Protein AF-A0A4Q2VST8-F1 (afdb_monomer)

pLDDT: mean 74.64, std 15.21, range [38.66, 92.06]

Sequence (146 aa):
MSPLSSTFCYSAFFILFLFVHFTETANLDTKHPAKGLLKVRLDYGLATQPVHGEDEGEGSHRWVFSSYLEFKDPVSSITDSQLLMMAQNAHKEMEIDMMQYDPEDKDGQFAILPTVMTILAFDKKLSWHLLREEDRDSLTSGPKAQ

Organism: NCBI:txid451672

Mean predicted aligned error: 12.93 Å

Radius of gyration: 21.91 Å; Cα contacts (8 Å, |Δi|>4): 177; chains: 1; bounding box: 53×42×71 Å

Foldseek 3Di:
DDPVVVVVVVVVVVVVVVVVVLQDAFALVDADFQDDDQRKAFPSVQQPDPDDDPPDDDRDGFGKIKGKDFAPAWPVPQDPVNVVVVVVVNQVSSVVNSVVRVQQHSVRDHDDFFPDWDWDGDTRMIMIMGGHPVCVVVVVPDDDDD

Solvent-accessible surface area (backbone atoms only — not comparable to full-atom values): 8729 Å² total; per-residue (Å²): 136,68,73,67,62,54,56,55,49,53,51,52,50,51,55,51,56,63,58,64,71,69,76,56,58,52,50,72,92,60,89,75,79,54,43,75,91,64,38,20,26,72,37,59,81,54,33,72,39,84,66,87,62,98,86,58,62,97,83,52,58,46,68,36,33,36,25,73,47,78,50,96,56,49,53,86,75,59,47,72,70,55,50,52,52,49,52,56,49,42,54,52,25,39,54,61,44,48,62,73,27,51,43,35,41,87,85,70,46,69,62,81,74,50,79,38,77,48,78,48,78,54,66,37,34,41,33,42,39,31,30,36,72,80,56,54,62,61,74,70,60,62,83,77,83,125

Secondary structure (DSSP, 8-state):
--HHHHHHHHHHHHHHHHHHTT------SSPPPPPSSS--EE-HHHHTSPP--TTS-TT-----EEEEEE-SS-GGGS-HHHHHHHHHHHHHHHHHHHGGG--B-TTSPBPPPP-EEEEEEETTEEEEEEE-TTHHHHHH------

Structure (mmCIF, N/CA/C/O backbone):
data_AF-A0A4Q2VST8-F1
#
_entry.id   AF-A0A4Q2VST8-F1
#
loop_
_atom_site.group_PDB
_atom_site.id
_atom_site.type_symbol
_atom_site.label_atom_id
_atom_site.label_alt_id
_atom_site.label_comp_id
_atom_site.label_asym_id
_atom_site.label_entity_id
_atom_site.label_seq_id
_atom_site.pdbx_PDB_ins_code
_atom_site.Cartn_x
_atom_site.Cartn_y
_atom_site.Cartn_z
_atom_site.occupancy
_atom_site.B_iso_or_equiv
_atom_site.auth_seq_id
_atom_site.auth_comp_id
_atom_site.auth_asym_id
_atom_site.auth_atom_id
_atom_site.pdbx_PDB_model_num
ATOM 1 N N . MET A 1 1 ? 37.301 4.271 -51.260 1.00 49.16 1 MET A N 1
ATOM 2 C CA . MET A 1 1 ? 36.346 3.947 -50.178 1.00 49.16 1 MET A CA 1
ATOM 3 C C . MET A 1 1 ? 36.360 5.120 -49.215 1.00 49.16 1 MET A C 1
ATOM 5 O O . MET A 1 1 ? 37.394 5.400 -48.627 1.00 49.16 1 MET A O 1
ATOM 9 N N . SER A 1 2 ? 35.295 5.917 -49.221 1.00 50.91 2 SER A N 1
ATOM 10 C CA . SER A 1 2 ? 35.255 7.263 -48.641 1.00 50.91 2 SER A CA 1
ATOM 11 C C . SER A 1 2 ? 35.068 7.211 -47.114 1.00 50.91 2 SER A C 1
ATOM 13 O O . SER A 1 2 ? 34.103 6.601 -46.653 1.00 50.91 2 SER A O 1
ATOM 15 N N . PRO A 1 3 ? 35.927 7.882 -46.321 1.00 57.00 3 PRO A N 1
ATOM 16 C CA . PRO A 1 3 ? 35.876 7.866 -44.850 1.00 57.00 3 PRO A CA 1
ATOM 17 C C . PRO A 1 3 ? 34.574 8.448 -44.271 1.00 57.00 3 PRO A C 1
ATOM 19 O O . PRO A 1 3 ? 34.208 8.134 -43.143 1.00 57.00 3 PRO A O 1
ATOM 22 N N . LEU A 1 4 ? 33.836 9.221 -45.075 1.00 54.38 4 LEU A N 1
ATOM 23 C CA . LEU A 1 4 ? 32.521 9.781 -44.750 1.00 54.38 4 LEU A CA 1
ATOM 24 C C . LEU A 1 4 ? 31.449 8.709 -44.486 1.00 54.38 4 LEU A C 1
ATOM 26 O O . LEU A 1 4 ? 30.606 8.903 -43.622 1.00 54.38 4 LEU A O 1
ATOM 30 N N . SER A 1 5 ? 31.479 7.557 -45.168 1.00 55.44 5 SER A N 1
ATOM 31 C CA . SER A 1 5 ? 30.464 6.509 -44.951 1.00 55.44 5 SER A CA 1
ATOM 32 C C . SER A 1 5 ? 30.600 5.844 -43.580 1.00 55.44 5 SER A C 1
ATOM 34 O O . SER A 1 5 ? 29.607 5.421 -42.999 1.00 55.44 5 SER A O 1
ATOM 36 N N . SER A 1 6 ? 31.826 5.765 -43.059 1.00 59.78 6 SER A N 1
ATOM 37 C CA . SER A 1 6 ? 32.130 5.105 -41.788 1.00 59.78 6 SER A CA 1
ATOM 38 C C . SER A 1 6 ? 31.618 5.927 -40.603 1.00 59.78 6 SER A C 1
ATOM 40 O O . SER A 1 6 ? 30.944 5.402 -39.721 1.00 59.78 6 SER A O 1
ATOM 42 N N . THR A 1 7 ? 31.837 7.246 -40.624 1.00 65.62 7 THR A N 1
ATOM 43 C CA . THR A 1 7 ? 31.388 8.156 -39.558 1.00 65.62 7 THR A CA 1
ATOM 44 C C . THR A 1 7 ? 29.865 8.242 -39.454 1.00 65.62 7 THR A C 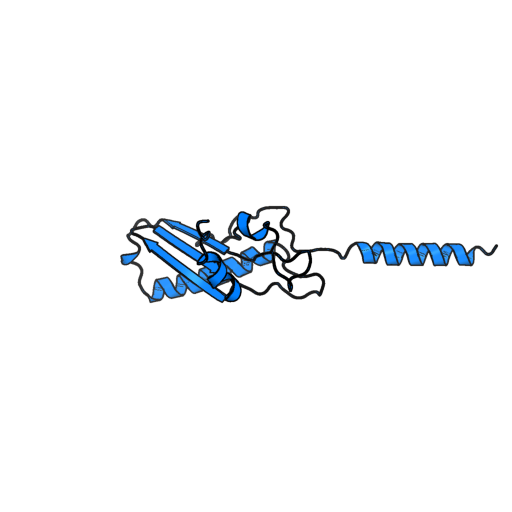1
ATOM 46 O O . THR A 1 7 ? 29.345 8.324 -38.346 1.00 65.62 7 THR A O 1
ATOM 49 N N . PHE A 1 8 ? 29.151 8.170 -40.585 1.00 65.94 8 PHE A N 1
ATOM 50 C CA . PHE A 1 8 ? 27.683 8.110 -40.611 1.00 65.94 8 PHE A CA 1
ATOM 51 C C . PHE A 1 8 ? 27.138 6.789 -40.052 1.00 65.94 8 PHE A C 1
ATOM 53 O O . PHE A 1 8 ? 26.125 6.788 -39.358 1.00 65.94 8 PHE A O 1
ATOM 60 N N . CYS A 1 9 ? 27.813 5.665 -40.307 1.00 70.88 9 CYS A N 1
ATOM 61 C CA . CYS A 1 9 ? 27.440 4.392 -39.695 1.00 70.88 9 CYS A CA 1
ATOM 62 C C . CYS A 1 9 ? 27.672 4.417 -38.181 1.00 70.88 9 CYS A C 1
ATOM 64 O O . CYS A 1 9 ? 26.784 4.024 -37.431 1.00 70.88 9 CYS A O 1
ATOM 66 N N . TYR A 1 10 ? 28.817 4.926 -37.715 1.00 74.31 10 TYR A N 1
ATOM 67 C CA . TYR A 1 10 ? 29.099 5.023 -36.280 1.00 74.31 10 TYR A CA 1
ATOM 68 C C . TYR A 1 10 ? 28.124 5.943 -35.543 1.00 74.31 10 TYR A C 1
ATOM 70 O O . TYR A 1 10 ? 27.685 5.584 -34.455 1.00 74.31 10 TYR A O 1
ATOM 78 N N . SER A 1 11 ? 27.738 7.085 -36.124 1.00 74.62 11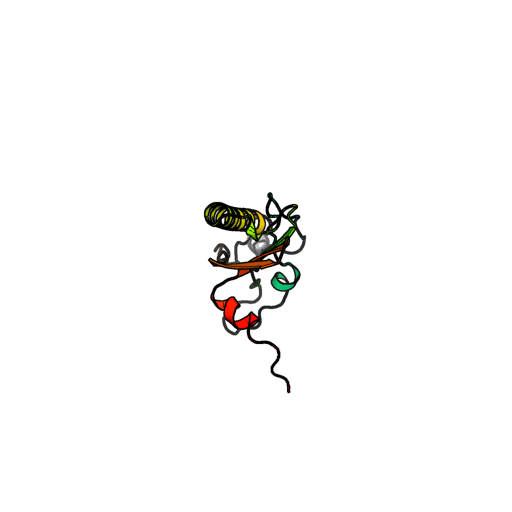 SER A N 1
ATOM 79 C CA . SER A 1 11 ? 26.736 7.960 -35.504 1.00 74.62 11 SER A CA 1
ATOM 80 C C . SER A 1 11 ? 25.353 7.310 -35.461 1.00 74.62 11 SER A C 1
ATOM 82 O O . SER A 1 11 ? 24.684 7.392 -34.435 1.00 74.62 11 SER A O 1
ATOM 84 N N . ALA A 1 12 ? 24.946 6.608 -36.523 1.00 75.69 12 ALA A N 1
ATOM 85 C CA . ALA A 1 12 ? 23.690 5.865 -36.547 1.00 75.69 12 ALA A CA 1
ATOM 86 C C . ALA A 1 12 ? 23.671 4.743 -35.497 1.00 75.69 12 ALA A C 1
ATOM 88 O O . ALA A 1 12 ? 22.693 4.619 -34.768 1.00 75.69 12 ALA A O 1
ATOM 89 N N . PHE A 1 13 ? 24.764 3.984 -35.353 1.00 75.12 13 PHE A N 1
ATOM 90 C CA . PHE A 1 13 ? 24.898 2.986 -34.289 1.00 75.12 13 PHE A CA 1
ATOM 91 C C . PHE A 1 13 ? 24.868 3.619 -32.899 1.00 75.12 13 PHE A C 1
ATOM 93 O O . PHE A 1 13 ? 24.246 3.053 -32.014 1.00 75.12 13 PHE A O 1
ATOM 100 N N . PHE A 1 14 ? 25.478 4.791 -32.704 1.00 72.50 14 PHE A N 1
ATOM 101 C CA . PHE A 1 14 ? 25.465 5.488 -31.416 1.00 72.50 14 PHE A CA 1
ATOM 102 C C . PHE A 1 14 ? 24.059 5.976 -31.036 1.00 72.50 14 PHE A C 1
ATOM 104 O O . PHE A 1 14 ? 23.645 5.831 -29.892 1.00 72.50 14 PHE A O 1
ATOM 111 N N . ILE A 1 15 ? 23.295 6.494 -32.003 1.00 71.75 15 ILE A N 1
ATOM 112 C CA . ILE A 1 15 ? 21.892 6.895 -31.805 1.00 71.75 15 ILE A CA 1
ATOM 113 C C . ILE A 1 15 ? 21.019 5.669 -31.512 1.00 71.75 15 ILE A C 1
ATOM 115 O O . ILE A 1 15 ? 20.182 5.712 -30.617 1.00 71.75 15 ILE A O 1
ATOM 119 N N . LEU A 1 16 ? 21.242 4.559 -32.218 1.00 68.56 16 LEU A N 1
ATOM 120 C CA . LEU A 1 16 ? 20.510 3.312 -31.996 1.00 68.56 16 LEU A CA 1
ATOM 121 C C . LEU A 1 16 ? 20.858 2.699 -30.629 1.00 68.56 16 LEU A C 1
ATOM 123 O O . LEU A 1 16 ? 19.968 2.234 -29.932 1.00 68.56 16 LEU A O 1
ATOM 127 N N . PHE A 1 17 ? 22.119 2.791 -30.192 1.00 66.75 17 PHE A N 1
ATOM 128 C CA . PHE A 1 17 ? 22.5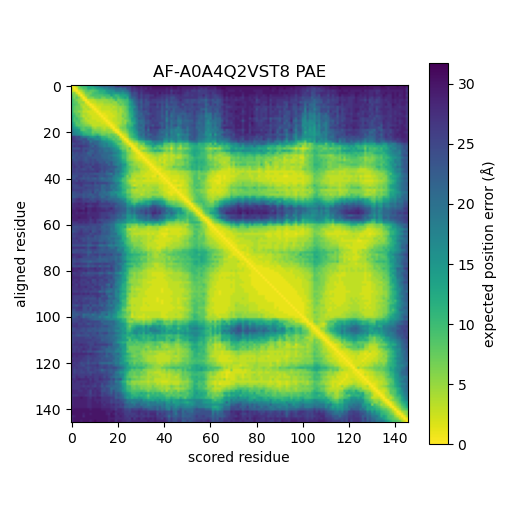59 2.367 -28.859 1.00 66.75 17 PHE A CA 1
ATOM 129 C C . PHE A 1 17 ? 21.934 3.219 -27.744 1.00 66.75 17 PHE A C 1
ATOM 131 O O . PHE A 1 17 ? 21.542 2.679 -26.716 1.00 66.75 17 PHE A O 1
ATOM 138 N N . LEU A 1 18 ? 21.776 4.531 -27.959 1.00 61.38 18 LEU A N 1
ATOM 139 C CA . LEU A 1 18 ? 21.050 5.410 -27.033 1.00 61.38 18 LEU A CA 1
ATOM 140 C C . LEU A 1 18 ? 19.553 5.068 -26.960 1.00 61.38 18 LEU A C 1
ATOM 142 O O . LEU A 1 18 ? 18.969 5.155 -25.886 1.00 61.38 18 LEU A O 1
ATOM 146 N N . PHE A 1 19 ? 18.943 4.639 -28.068 1.00 57.53 19 PHE A N 1
ATOM 147 C CA . PHE A 1 19 ? 17.539 4.211 -28.098 1.00 57.53 19 PHE A CA 1
ATOM 148 C C . PHE A 1 19 ? 17.298 2.839 -27.449 1.00 57.53 19 PHE A C 1
ATOM 150 O O . PHE A 1 19 ? 16.217 2.604 -26.920 1.00 57.53 19 PHE A O 1
ATOM 157 N N . VAL A 1 20 ? 18.287 1.938 -27.445 1.00 57.09 20 VAL A N 1
ATOM 158 C CA . VAL A 1 20 ? 18.153 0.593 -26.847 1.00 57.09 20 VAL A CA 1
ATOM 159 C C . VAL A 1 20 ? 18.058 0.635 -25.314 1.00 57.09 20 VAL A C 1
ATOM 161 O O . VAL A 1 20 ? 17.546 -0.303 -24.716 1.00 57.09 20 VAL A O 1
ATOM 164 N N . HIS A 1 21 ? 18.474 1.727 -24.666 1.00 53.66 21 HIS A N 1
ATOM 165 C CA . HIS A 1 21 ? 18.378 1.867 -23.209 1.00 53.66 21 HIS A CA 1
ATOM 166 C C . HIS A 1 21 ? 16.981 2.250 -22.682 1.00 53.66 21 HIS A C 1
ATOM 168 O O . HIS A 1 21 ? 16.817 2.329 -21.473 1.00 53.66 21 HIS A O 1
ATOM 174 N N . PHE A 1 22 ? 15.975 2.444 -23.543 1.00 53.66 22 PHE A N 1
ATOM 175 C CA . PHE A 1 22 ? 14.613 2.842 -23.142 1.00 53.66 22 PHE A CA 1
ATOM 176 C C . PHE A 1 22 ? 13.649 1.671 -22.871 1.00 53.66 22 PHE A C 1
ATOM 178 O O . PHE A 1 22 ? 12.435 1.838 -22.916 1.00 53.66 22 PHE A O 1
ATOM 185 N N . THR A 1 23 ? 14.153 0.468 -22.595 1.00 49.69 23 THR A N 1
ATOM 186 C CA . THR A 1 23 ? 13.303 -0.677 -22.229 1.00 49.69 23 THR A CA 1
ATOM 187 C C . THR A 1 23 ? 13.215 -0.829 -20.712 1.00 49.69 23 THR A C 1
ATOM 189 O O . THR A 1 23 ? 13.663 -1.841 -20.176 1.00 49.69 23 THR A O 1
ATOM 192 N N . GLU A 1 24 ? 12.685 0.164 -20.006 1.00 47.59 24 GLU A N 1
ATOM 193 C CA . GLU A 1 24 ? 12.394 0.018 -18.576 1.00 47.59 24 GLU A CA 1
ATOM 194 C C . GLU A 1 24 ? 10.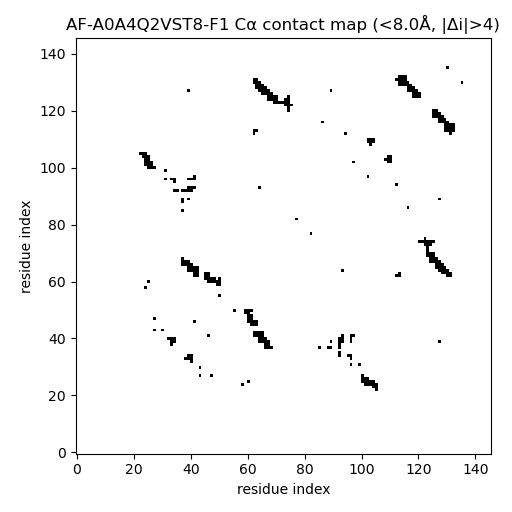907 -0.312 -18.404 1.00 47.59 24 GLU A C 1
ATOM 196 O O . GLU A 1 24 ? 10.020 0.475 -18.704 1.00 47.59 24 GLU A O 1
ATOM 201 N N . THR A 1 25 ? 10.645 -1.563 -18.028 1.00 56.69 25 THR A N 1
ATOM 202 C CA . THR A 1 25 ? 9.398 -1.987 -17.382 1.00 56.69 25 THR A CA 1
ATOM 203 C C . THR A 1 25 ? 9.505 -1.693 -15.887 1.00 56.69 25 THR A C 1
ATOM 205 O O . THR A 1 25 ? 10.627 -1.606 -15.386 1.00 56.69 25 THR A O 1
ATOM 208 N N . ALA A 1 26 ? 8.377 -1.625 -15.169 1.00 58.28 26 ALA A N 1
ATOM 209 C CA . ALA A 1 26 ? 8.364 -1.394 -13.722 1.00 58.28 26 ALA A CA 1
ATOM 210 C C . ALA A 1 26 ? 9.459 -2.193 -12.989 1.00 58.28 26 ALA A C 1
ATOM 212 O O . ALA A 1 26 ? 9.582 -3.415 -13.136 1.00 58.28 26 ALA A O 1
ATOM 213 N N . ASN A 1 27 ? 10.277 -1.492 -12.205 1.00 68.50 27 ASN A N 1
ATOM 214 C CA . ASN A 1 27 ? 11.454 -2.068 -11.573 1.00 68.50 27 ASN A CA 1
ATOM 215 C C . ASN A 1 27 ? 11.060 -2.837 -10.312 1.00 68.50 27 ASN A C 1
ATOM 217 O O . ASN A 1 27 ? 11.110 -2.321 -9.196 1.00 68.50 27 ASN A O 1
ATOM 221 N N . LEU A 1 28 ? 10.680 -4.100 -10.492 1.00 72.38 28 LEU A N 1
ATOM 222 C CA . LEU A 1 28 ? 10.410 -5.024 -9.396 1.00 72.38 28 LEU A CA 1
ATOM 223 C C . LEU A 1 28 ? 11.667 -5.759 -8.902 1.00 72.38 28 LEU A C 1
ATOM 225 O O . LEU A 1 28 ? 11.523 -6.658 -8.083 1.00 72.38 28 LEU A O 1
ATOM 229 N N . ASP A 1 29 ? 12.892 -5.422 -9.314 1.00 72.00 29 ASP A N 1
ATOM 230 C CA . ASP A 1 29 ? 14.092 -6.182 -8.904 1.00 72.00 29 ASP A CA 1
ATOM 231 C C . ASP A 1 29 ? 14.364 -6.088 -7.398 1.00 72.00 29 ASP A C 1
ATOM 233 O O . ASP A 1 29 ? 14.945 -6.988 -6.781 1.00 72.00 29 ASP A O 1
ATOM 237 N N . THR A 1 30 ? 13.915 -4.997 -6.778 1.00 77.19 30 THR A N 1
ATOM 238 C CA . THR A 1 30 ? 14.088 -4.755 -5.352 1.00 77.19 30 THR A CA 1
ATOM 239 C C . THR A 1 30 ? 12.760 -4.576 -4.647 1.00 77.19 30 THR A C 1
ATOM 241 O O . THR A 1 30 ? 11.963 -3.703 -4.968 1.00 77.19 30 THR A O 1
ATOM 244 N N . LYS A 1 31 ? 12.544 -5.366 -3.595 1.00 83.25 31 LYS A N 1
ATOM 245 C CA . LYS A 1 31 ? 11.405 -5.173 -2.702 1.00 83.25 31 LYS A CA 1
ATOM 246 C C . LYS A 1 31 ? 11.620 -3.931 -1.838 1.00 83.25 31 LYS A C 1
ATOM 248 O O . LYS A 1 31 ? 12.519 -3.915 -0.993 1.00 83.25 31 LYS A O 1
ATOM 253 N N . HIS A 1 32 ? 10.747 -2.941 -1.977 1.00 83.50 32 HIS A N 1
ATOM 254 C CA . HIS A 1 32 ? 10.789 -1.743 -1.147 1.00 83.50 32 HIS A CA 1
ATOM 255 C C . HIS A 1 32 ? 10.037 -1.938 0.183 1.00 83.50 32 HIS A C 1
ATOM 257 O O . HIS A 1 32 ? 9.073 -2.709 0.269 1.00 83.50 32 HIS A O 1
ATOM 263 N N . PRO A 1 33 ? 10.492 -1.291 1.272 1.00 82.75 33 PRO A N 1
ATOM 264 C CA . PRO A 1 33 ? 9.764 -1.297 2.530 1.00 82.75 33 PRO A CA 1
ATOM 265 C C . PRO A 1 33 ? 8.488 -0.454 2.418 1.00 82.75 33 PRO A C 1
ATOM 267 O O . PRO A 1 33 ? 8.495 0.625 1.826 1.00 82.75 33 PRO A O 1
ATOM 270 N N . ALA A 1 34 ? 7.422 -0.931 3.065 1.00 85.50 34 ALA A N 1
ATOM 271 C CA . ALA A 1 34 ? 6.157 -0.211 3.158 1.00 85.50 34 ALA A CA 1
ATOM 272 C C . ALA A 1 34 ? 6.360 1.166 3.805 1.00 85.50 34 ALA A C 1
ATOM 274 O O . ALA A 1 34 ? 7.046 1.282 4.830 1.00 85.50 34 ALA A O 1
ATOM 275 N N . LYS A 1 35 ? 5.726 2.192 3.240 1.00 83.25 35 LYS A N 1
ATOM 276 C CA . LYS A 1 35 ? 5.738 3.555 3.779 1.00 83.25 35 LYS A CA 1
ATOM 277 C C . LYS A 1 35 ? 4.423 3.855 4.495 1.00 83.25 35 LYS A C 1
ATOM 279 O O . LYS A 1 35 ? 3.381 3.322 4.144 1.00 83.25 35 LYS A O 1
ATOM 284 N N . GLY A 1 36 ? 4.488 4.730 5.496 1.00 84.38 36 GLY A N 1
ATOM 285 C CA . GLY A 1 36 ? 3.313 5.198 6.231 1.00 84.38 36 GLY A CA 1
ATOM 286 C C . GLY A 1 36 ? 2.915 4.345 7.440 1.00 84.38 36 GLY A C 1
ATOM 287 O O . GLY A 1 36 ? 3.643 3.456 7.888 1.00 84.38 36 GLY A O 1
ATOM 288 N N . LEU A 1 37 ? 1.781 4.703 8.038 1.00 87.38 37 LEU A N 1
ATOM 289 C CA . LEU A 1 37 ? 1.278 4.133 9.289 1.00 87.38 37 LEU A CA 1
ATOM 290 C C . LEU A 1 37 ? 0.522 2.829 9.055 1.00 87.38 37 LEU A C 1
ATOM 292 O O . LEU A 1 37 ? 0.595 1.928 9.893 1.00 87.38 37 LEU A O 1
ATOM 296 N N . LEU A 1 38 ? -0.198 2.732 7.935 1.00 89.50 38 LEU A N 1
ATOM 297 C CA . LEU A 1 38 ? -0.958 1.539 7.587 1.00 89.50 38 LEU A CA 1
ATOM 298 C C . LEU A 1 38 ? -0.069 0.482 6.937 1.00 89.50 38 LEU A C 1
ATOM 300 O O . LEU A 1 38 ? -0.473 -0.674 6.882 1.00 89.50 38 LEU A O 1
ATOM 304 N N . LYS A 1 39 ? 1.156 0.832 6.531 1.00 91.00 39 LYS A N 1
ATOM 305 C CA . LYS A 1 39 ? 2.143 -0.090 5.954 1.00 91.00 39 LYS A CA 1
ATOM 306 C C . LYS A 1 39 ? 1.583 -0.823 4.734 1.00 91.00 39 LYS A C 1
ATOM 308 O O . LYS A 1 39 ? 1.833 -2.020 4.565 1.00 91.00 39 LYS A O 1
ATOM 313 N N . VAL A 1 40 ? 0.806 -0.115 3.916 1.00 90.25 40 VAL A N 1
ATOM 314 C CA . VAL A 1 40 ? 0.363 -0.634 2.619 1.00 90.25 40 VAL A CA 1
ATOM 315 C C . VAL A 1 40 ? 1.587 -0.871 1.749 1.00 90.25 40 VAL A C 1
ATOM 317 O O . VAL A 1 40 ? 2.491 -0.038 1.695 1.00 90.25 40 VAL A O 1
ATOM 320 N N . ARG A 1 41 ? 1.643 -2.049 1.129 1.00 91.50 41 ARG A N 1
ATOM 321 C CA . ARG A 1 41 ? 2.750 -2.448 0.265 1.00 91.50 41 ARG A CA 1
ATOM 322 C C . ARG A 1 41 ? 2.272 -3.286 -0.900 1.00 91.50 41 ARG A C 1
ATOM 324 O O . ARG A 1 41 ? 1.289 -4.018 -0.766 1.00 91.50 41 ARG A O 1
ATOM 331 N N . LEU A 1 42 ? 3.027 -3.242 -1.985 1.00 89.94 42 LEU A N 1
ATOM 332 C CA . LEU A 1 42 ? 2.877 -4.161 -3.100 1.00 89.94 42 LEU A CA 1
ATOM 333 C C . LEU A 1 42 ? 3.005 -5.615 -2.619 1.00 89.94 42 LEU A C 1
ATOM 335 O O . LEU A 1 42 ? 3.958 -5.992 -1.917 1.00 89.94 42 LEU A O 1
ATOM 339 N N . ASP A 1 43 ? 2.046 -6.450 -3.008 1.00 87.38 43 ASP A N 1
ATOM 340 C CA . ASP A 1 43 ? 2.135 -7.893 -2.862 1.00 87.38 43 ASP A CA 1
ATOM 341 C C . ASP A 1 43 ? 3.073 -8.442 -3.935 1.00 87.38 43 ASP A C 1
ATOM 343 O O . ASP A 1 43 ? 2.684 -8.846 -5.029 1.00 87.38 43 ASP A O 1
ATOM 347 N N . TYR A 1 44 ? 4.354 -8.431 -3.587 1.00 82.00 44 TYR A N 1
ATOM 348 C CA . TYR A 1 44 ? 5.443 -8.835 -4.463 1.00 82.00 44 TYR A CA 1
ATOM 349 C C . TYR A 1 44 ? 5.269 -10.251 -5.035 1.00 82.00 44 TYR A C 1
ATOM 351 O O . TYR A 1 44 ? 5.683 -10.519 -6.160 1.00 82.00 44 TYR A O 1
ATOM 359 N N . GLY A 1 45 ? 4.642 -11.161 -4.280 1.00 81.25 45 GLY A N 1
ATOM 360 C CA . GLY A 1 45 ? 4.409 -12.528 -4.740 1.00 81.25 45 GLY A CA 1
ATOM 361 C C . GLY A 1 45 ? 3.376 -12.606 -5.860 1.00 81.25 45 GLY A C 1
ATOM 362 O O . GLY A 1 45 ? 3.461 -13.511 -6.681 1.00 81.25 45 GLY A O 1
ATOM 363 N N . LEU A 1 46 ? 2.427 -11.668 -5.906 1.00 82.44 46 LEU A N 1
ATOM 364 C CA . LEU A 1 46 ? 1.434 -11.554 -6.974 1.00 82.44 46 LEU A CA 1
ATOM 365 C C . LEU A 1 46 ? 1.935 -10.679 -8.128 1.00 82.44 46 LEU A C 1
ATOM 367 O O . LEU A 1 46 ? 1.682 -11.010 -9.280 1.00 82.44 46 LEU A O 1
ATOM 371 N N . ALA A 1 47 ? 2.689 -9.616 -7.837 1.00 80.62 47 ALA A N 1
ATOM 372 C CA . ALA A 1 47 ? 3.210 -8.691 -8.847 1.00 80.62 47 ALA A CA 1
ATOM 373 C C . ALA A 1 47 ? 4.298 -9.302 -9.752 1.00 80.62 47 ALA A C 1
ATOM 375 O O . ALA A 1 47 ? 4.465 -8.883 -10.896 1.00 80.62 47 ALA A O 1
ATOM 376 N N . THR A 1 48 ? 5.026 -10.305 -9.251 1.00 78.50 48 THR A N 1
ATOM 377 C CA . THR A 1 48 ? 6.062 -11.035 -10.008 1.00 78.50 48 THR A CA 1
ATOM 378 C C . THR A 1 48 ? 5.533 -12.263 -10.747 1.00 78.50 48 THR A C 1
ATOM 380 O O . THR A 1 48 ? 6.283 -12.909 -11.480 1.00 78.50 48 THR A O 1
ATOM 383 N N . GLN A 1 49 ? 4.256 -12.615 -10.569 1.00 76.12 49 GLN A N 1
ATOM 384 C CA . GLN A 1 49 ? 3.665 -13.721 -11.312 1.00 76.12 49 GLN A CA 1
ATOM 385 C C . GLN A 1 49 ? 3.385 -13.301 -12.756 1.00 76.12 49 GLN A C 1
ATOM 387 O O . GLN A 1 49 ? 2.897 -12.195 -12.983 1.00 76.12 49 GLN A O 1
ATOM 392 N N . PRO A 1 50 ? 3.638 -14.186 -13.735 1.00 65.12 50 PRO A N 1
ATOM 393 C CA . PRO A 1 50 ? 3.270 -13.920 -15.115 1.00 65.12 50 PRO A CA 1
ATOM 394 C C . PRO A 1 50 ? 1.746 -13.811 -15.223 1.00 65.12 50 PRO A C 1
ATOM 396 O O . PRO A 1 50 ? 1.029 -14.779 -14.944 1.00 65.12 50 PRO A O 1
ATOM 399 N N . VAL A 1 51 ? 1.244 -12.650 -15.643 1.00 64.94 51 VAL A N 1
ATOM 400 C CA . VAL A 1 51 ? -0.185 -12.452 -15.906 1.00 64.94 51 VAL A CA 1
ATOM 401 C C . VAL A 1 51 ? -0.573 -13.319 -17.107 1.00 64.94 51 VAL A C 1
ATOM 403 O O . VAL A 1 51 ? -0.023 -13.179 -18.193 1.00 64.94 51 VAL A O 1
ATOM 406 N N . HIS A 1 52 ? -1.463 -14.290 -16.899 1.00 57.72 52 HIS A N 1
ATOM 407 C CA . HIS A 1 52 ? -1.975 -15.146 -17.972 1.00 57.72 52 HIS A CA 1
ATOM 408 C C . HIS A 1 52 ? -3.269 -14.529 -18.521 1.00 57.72 52 HIS A C 1
ATOM 410 O O . HIS A 1 52 ? -4.306 -14.606 -17.866 1.00 57.72 52 HIS A O 1
ATOM 416 N N . GLY A 1 53 ? -3.206 -13.926 -19.711 1.00 57.00 53 GLY A N 1
ATOM 417 C CA . GLY A 1 53 ? -4.347 -13.335 -20.416 1.00 57.00 53 GLY A CA 1
ATOM 418 C C . GLY A 1 53 ? -3.988 -12.955 -21.857 1.00 57.00 53 GLY A C 1
ATOM 419 O O . GLY A 1 53 ? -2.820 -12.732 -22.156 1.00 57.00 53 GLY A O 1
ATOM 420 N N . GLU A 1 54 ? -4.978 -12.926 -22.756 1.00 46.84 54 GLU A N 1
ATOM 421 C CA . GLU A 1 54 ? -4.777 -12.679 -24.199 1.00 46.84 54 GLU A CA 1
ATOM 422 C C . GLU A 1 54 ? -4.495 -11.202 -24.551 1.00 46.84 54 GLU A C 1
ATOM 424 O O . GLU A 1 54 ? -4.044 -10.935 -25.661 1.00 46.84 54 GLU A O 1
ATOM 429 N N . ASP A 1 55 ? -4.699 -10.265 -23.616 1.00 49.31 55 ASP A N 1
ATOM 430 C CA . ASP A 1 55 ? -4.700 -8.814 -23.888 1.00 49.31 55 ASP A CA 1
ATOM 431 C C . ASP A 1 55 ? -3.626 -8.001 -23.145 1.00 49.31 55 ASP A C 1
ATOM 433 O O . ASP A 1 55 ? -3.572 -6.779 -23.280 1.00 49.31 55 ASP A O 1
ATOM 437 N N . GLU A 1 56 ? -2.737 -8.632 -22.379 1.00 53.59 56 GLU A N 1
ATOM 438 C CA . GLU A 1 56 ? -1.734 -7.895 -21.608 1.00 53.59 56 GLU A CA 1
ATOM 439 C C . GLU A 1 56 ? -0.324 -8.288 -22.048 1.00 53.59 56 GLU A C 1
ATOM 441 O O . GLU A 1 56 ? 0.116 -9.426 -21.887 1.00 53.59 56 GLU A O 1
ATOM 446 N N . GLY A 1 57 ? 0.366 -7.337 -22.683 1.00 48.19 57 GLY A N 1
ATOM 447 C CA . GLY A 1 57 ? 1.683 -7.538 -23.275 1.00 48.19 57 GLY A CA 1
ATOM 448 C C . GLY A 1 57 ? 2.716 -8.100 -22.296 1.00 48.19 57 GLY A C 1
ATOM 449 O O . GLY A 1 57 ? 2.641 -7.922 -21.081 1.00 48.19 57 GLY A O 1
ATOM 450 N N . GLU A 1 58 ? 3.724 -8.765 -22.857 1.00 43.62 58 GLU A N 1
ATOM 451 C CA . GLU A 1 58 ? 4.888 -9.287 -22.142 1.00 43.62 58 GLU A CA 1
ATOM 452 C C . GLU A 1 58 ? 5.537 -8.166 -21.296 1.00 43.62 58 GLU A C 1
ATOM 454 O O . GLU A 1 58 ? 6.137 -7.223 -21.836 1.00 43.62 58 GLU A O 1
ATOM 459 N N . GLY A 1 59 ? 5.346 -8.237 -19.971 1.00 53.41 59 GLY A N 1
ATOM 460 C CA . GLY A 1 59 ? 5.726 -7.192 -19.008 1.00 53.41 59 GLY A CA 1
ATOM 461 C C . GLY A 1 59 ? 4.576 -6.582 -18.188 1.00 53.41 59 GLY A C 1
ATOM 462 O O . GLY A 1 59 ? 4.837 -5.693 -17.384 1.00 53.41 59 GLY A O 1
ATOM 463 N N . SER A 1 60 ? 3.325 -7.033 -18.355 1.00 63.78 60 SER A N 1
ATOM 464 C CA . SER A 1 60 ? 2.227 -6.650 -17.455 1.00 63.78 60 SER A CA 1
ATOM 465 C C . SER A 1 60 ? 2.445 -7.208 -16.044 1.00 63.78 60 SER A C 1
ATOM 467 O O . SER A 1 60 ? 2.615 -8.416 -15.855 1.00 63.78 60 SER A O 1
ATOM 469 N N . HIS A 1 61 ? 2.433 -6.320 -15.049 1.00 73.19 61 HIS A N 1
ATOM 470 C CA . HIS A 1 61 ? 2.502 -6.668 -13.633 1.00 73.19 61 HIS A CA 1
ATOM 471 C C . HIS A 1 61 ? 1.122 -6.572 -12.994 1.00 73.19 61 HIS A C 1
ATOM 473 O O . HIS A 1 61 ? 0.407 -5.584 -13.169 1.00 73.19 61 HIS A O 1
ATOM 479 N N . ARG A 1 62 ? 0.773 -7.561 -12.163 1.00 79.00 62 ARG A N 1
ATOM 480 C CA . ARG A 1 62 ? -0.438 -7.471 -11.348 1.00 79.00 62 ARG A CA 1
ATOM 481 C C . ARG A 1 62 ? -0.200 -6.558 -10.145 1.00 79.00 62 ARG A C 1
ATOM 483 O O . ARG A 1 62 ? 0.407 -6.956 -9.149 1.00 79.00 62 ARG A O 1
ATOM 490 N N . TRP A 1 63 ? -0.732 -5.345 -10.216 1.00 81.62 63 TRP A N 1
ATOM 491 C CA . TRP A 1 63 ? -0.656 -4.357 -9.142 1.00 81.62 63 TRP A CA 1
ATOM 492 C C . TRP A 1 63 ? -1.649 -4.679 -8.020 1.00 81.62 63 TRP A C 1
ATOM 494 O O . TRP A 1 63 ? -2.765 -4.170 -7.981 1.00 81.62 63 TRP A O 1
ATOM 504 N N . VAL A 1 64 ? -1.243 -5.549 -7.093 1.00 87.12 64 VAL A N 1
ATOM 505 C CA . VAL A 1 64 ? -2.008 -5.866 -5.875 1.00 87.12 64 VAL A CA 1
ATOM 506 C C . VAL A 1 64 ? -1.301 -5.289 -4.667 1.00 87.12 64 VAL A C 1
ATOM 508 O O . VAL A 1 64 ? -0.120 -5.557 -4.471 1.00 87.12 64 VAL A O 1
ATOM 511 N N . PHE A 1 65 ? -2.020 -4.573 -3.807 1.00 89.88 65 PHE A N 1
ATOM 512 C CA . PHE A 1 65 ? -1.456 -4.060 -2.559 1.00 89.88 65 PHE A CA 1
ATOM 513 C C . PHE A 1 65 ? -2.154 -4.682 -1.365 1.00 89.88 65 PHE A C 1
ATOM 515 O O . PHE A 1 65 ? -3.372 -4.866 -1.351 1.00 89.88 65 PHE A O 1
ATOM 522 N N . SER A 1 66 ? -1.376 -4.981 -0.335 1.00 90.50 66 SER A N 1
ATOM 523 C CA . SER A 1 66 ? -1.891 -5.534 0.904 1.00 90.50 66 SER A CA 1
ATOM 524 C C . SER A 1 66 ? -1.277 -4.862 2.122 1.00 90.50 66 SER A C 1
ATOM 526 O O . SER A 1 66 ? -0.145 -4.374 2.119 1.00 90.50 66 SER A O 1
ATOM 528 N N . SER A 1 67 ? -2.054 -4.825 3.197 1.00 91.12 67 SER A N 1
ATOM 529 C CA . SER A 1 67 ? -1.590 -4.431 4.521 1.00 91.12 67 SER A CA 1
ATOM 530 C C . SER A 1 67 ? -2.221 -5.329 5.573 1.00 91.12 67 SER A C 1
ATOM 532 O O . SER A 1 67 ? -3.358 -5.777 5.429 1.00 91.12 67 SER A O 1
ATOM 534 N N . TYR A 1 68 ? -1.471 -5.561 6.647 1.00 90.12 68 TYR A N 1
ATOM 535 C CA . TYR A 1 68 ? -1.941 -6.231 7.846 1.00 90.12 68 TYR A CA 1
ATOM 536 C C . TYR A 1 68 ? -1.562 -5.401 9.072 1.00 90.12 68 TYR A C 1
ATOM 538 O O . TYR A 1 68 ? -0.391 -5.058 9.270 1.00 90.12 68 TYR A O 1
ATOM 546 N N . LEU A 1 69 ? -2.554 -5.110 9.908 1.00 89.38 69 LEU A N 1
ATOM 547 C CA . LEU A 1 69 ? -2.418 -4.321 11.124 1.00 89.38 69 LEU A CA 1
ATOM 548 C C . LEU A 1 69 ? -3.046 -5.048 12.308 1.00 89.38 69 LEU A C 1
ATOM 550 O O . LEU A 1 69 ? -4.095 -5.684 12.196 1.00 89.38 69 LEU A O 1
ATOM 554 N N . GLU A 1 70 ? -2.409 -4.889 13.463 1.00 90.38 70 GLU A N 1
ATOM 555 C CA . GLU A 1 70 ? -2.901 -5.387 14.740 1.00 90.38 70 GLU A CA 1
ATOM 556 C C . GLU A 1 70 ? -3.024 -4.223 15.723 1.00 90.38 70 GLU A C 1
ATOM 558 O O . GLU A 1 70 ? -2.083 -3.450 15.926 1.00 90.38 70 GLU A O 1
ATOM 563 N N . PHE A 1 71 ? -4.210 -4.085 16.302 1.00 87.25 71 PHE A N 1
ATOM 564 C CA . PHE A 1 71 ? -4.579 -3.003 17.200 1.00 87.25 71 PHE A CA 1
ATOM 565 C C . PHE A 1 71 ? -4.522 -3.470 18.652 1.00 87.25 71 PHE A C 1
ATOM 567 O O . PHE A 1 71 ? -4.670 -4.648 18.972 1.00 87.25 71 PHE A O 1
ATOM 574 N N . LYS A 1 72 ? -4.303 -2.524 19.567 1.00 89.06 72 LYS A N 1
ATOM 575 C CA . LYS A 1 72 ? -4.383 -2.811 21.008 1.00 89.06 72 LYS A CA 1
ATOM 576 C C . LYS A 1 72 ? -5.830 -3.065 21.432 1.00 89.06 72 LYS A C 1
ATOM 578 O O . LYS A 1 72 ? -6.098 -4.008 22.185 1.00 89.06 72 LYS A O 1
ATOM 583 N N . ASP A 1 73 ? -6.724 -2.241 20.905 1.00 89.81 73 ASP A N 1
ATOM 584 C CA . ASP A 1 73 ? -8.166 -2.289 21.107 1.00 89.81 73 ASP A CA 1
ATOM 585 C C . ASP A 1 73 ? -8.836 -3.090 19.980 1.00 89.81 73 ASP A C 1
ATOM 587 O O . ASP A 1 73 ? -8.260 -3.219 18.895 1.00 89.81 73 ASP A O 1
ATOM 591 N N . PRO A 1 74 ? -10.018 -3.681 20.222 1.00 88.56 74 PRO A N 1
ATOM 592 C CA . PRO A 1 74 ? -10.735 -4.408 19.184 1.00 88.56 74 PRO A CA 1
ATOM 593 C C . PRO A 1 74 ? -11.119 -3.473 18.035 1.00 88.56 74 PRO A C 1
ATOM 595 O O . PRO A 1 74 ? -11.530 -2.339 18.245 1.00 88.56 74 PRO A O 1
ATOM 598 N N . VAL A 1 75 ? -11.069 -3.976 16.807 1.00 86.12 75 VAL A N 1
ATOM 599 C CA . VAL A 1 75 ? -11.466 -3.263 15.585 1.00 86.12 75 VAL A CA 1
ATOM 600 C C . VAL A 1 75 ? -12.922 -2.797 15.652 1.00 86.12 75 VAL A C 1
ATOM 602 O O . VAL A 1 75 ? -13.272 -1.794 15.043 1.00 86.12 75 VAL A O 1
ATOM 605 N N . SER A 1 76 ? -13.763 -3.451 16.460 1.00 88.19 76 SER A N 1
ATOM 606 C CA . SER A 1 76 ? -15.131 -2.999 16.735 1.00 88.19 76 SER A CA 1
ATOM 607 C C . SER A 1 76 ? -15.213 -1.627 17.416 1.00 88.19 76 SER A C 1
ATOM 609 O O . SER A 1 76 ? -16.294 -1.051 17.465 1.00 88.19 76 SER A O 1
ATOM 611 N N . SER A 1 77 ? -14.117 -1.111 17.985 1.00 91.06 77 SER A N 1
ATOM 612 C CA . SER A 1 77 ? -14.065 0.245 18.543 1.00 91.06 77 SER A CA 1
ATOM 613 C C . SER A 1 77 ? -13.736 1.317 17.501 1.00 91.06 77 SER A C 1
ATOM 615 O O . SER A 1 77 ? -13.745 2.498 17.841 1.00 91.06 77 SER A O 1
ATOM 617 N N . ILE A 1 78 ? -13.401 0.930 16.267 1.00 88.50 78 ILE A N 1
ATOM 618 C CA . ILE A 1 78 ? -13.121 1.860 15.172 1.00 88.50 78 ILE A CA 1
ATOM 619 C C . ILE A 1 78 ? -14.451 2.370 14.623 1.00 88.50 78 ILE A C 1
ATOM 621 O O . ILE A 1 78 ? -15.324 1.588 14.255 1.00 88.50 78 ILE A O 1
ATOM 625 N N . THR A 1 79 ? -14.609 3.688 14.565 1.00 91.38 79 THR A N 1
ATOM 626 C CA . THR A 1 79 ? -15.811 4.310 14.004 1.00 91.38 79 THR A CA 1
ATOM 627 C C . THR A 1 79 ? -15.778 4.305 12.478 1.00 91.38 79 THR A C 1
ATOM 629 O O . THR A 1 79 ? -14.708 4.328 11.870 1.00 91.38 79 THR A O 1
ATOM 632 N N . ASP A 1 80 ? -16.944 4.404 11.841 1.00 89.38 80 ASP A N 1
ATOM 633 C CA . ASP A 1 80 ? -17.044 4.504 10.377 1.00 89.38 80 ASP A CA 1
ATOM 634 C C . ASP A 1 80 ? -16.220 5.670 9.809 1.00 89.38 80 ASP A C 1
ATOM 636 O O . ASP A 1 80 ? -15.574 5.548 8.771 1.00 89.38 80 ASP A O 1
ATOM 640 N N . SER A 1 81 ? -16.182 6.803 10.519 1.00 90.81 81 SER A N 1
ATOM 641 C CA . SER A 1 81 ? -15.365 7.960 10.137 1.00 90.81 81 SER A CA 1
ATOM 642 C C . SER A 1 81 ? -13.863 7.677 10.209 1.00 90.81 81 SER A C 1
ATOM 644 O O . SER A 1 81 ? -13.114 8.102 9.328 1.00 90.81 81 SER A O 1
ATOM 646 N N . GLN A 1 82 ? -13.410 6.943 11.228 1.00 90.38 82 GLN A N 1
ATOM 647 C CA . GLN A 1 82 ? -12.021 6.506 11.338 1.00 90.38 82 GLN A CA 1
ATOM 648 C C . GLN A 1 82 ? -11.688 5.493 10.243 1.00 90.38 82 GLN A C 1
ATOM 650 O O . GLN A 1 82 ? -10.633 5.605 9.623 1.00 90.38 82 GLN A O 1
ATOM 655 N N . LEU A 1 83 ? -12.600 4.563 9.951 1.00 88.56 83 LEU A N 1
ATOM 656 C CA . LEU A 1 83 ? -12.430 3.572 8.895 1.00 88.56 83 LEU A CA 1
ATOM 657 C C . LEU A 1 83 ? -12.322 4.229 7.513 1.00 88.56 83 LEU A C 1
ATOM 659 O O . LEU A 1 83 ? -11.428 3.886 6.742 1.00 88.56 83 LEU A O 1
ATOM 663 N N . LEU A 1 84 ? -13.168 5.221 7.224 1.00 88.81 84 LEU A N 1
ATOM 664 C CA . LEU A 1 84 ? -13.101 6.004 5.989 1.00 88.81 84 LEU A CA 1
ATOM 665 C C . LEU A 1 84 ? -11.763 6.745 5.863 1.00 88.81 84 LEU A C 1
ATOM 667 O O . LEU A 1 84 ? -11.135 6.721 4.805 1.00 88.81 84 LEU A O 1
ATOM 671 N N . MET A 1 85 ? -11.298 7.369 6.947 1.00 91.25 85 MET A N 1
ATOM 672 C CA . MET A 1 85 ? -9.999 8.045 6.967 1.00 91.25 85 MET A CA 1
ATOM 673 C C . MET A 1 85 ? -8.845 7.056 6.751 1.00 91.25 85 MET A C 1
ATOM 675 O O . MET A 1 85 ? -7.895 7.359 6.030 1.00 91.25 85 MET A O 1
ATOM 679 N N . MET A 1 86 ? -8.927 5.857 7.332 1.00 90.19 86 MET A N 1
ATOM 680 C CA . MET A 1 86 ? -7.947 4.794 7.107 1.00 90.19 86 MET A CA 1
ATOM 681 C C . MET A 1 86 ? -7.955 4.313 5.658 1.00 90.19 86 MET A C 1
ATOM 683 O O . MET A 1 86 ? -6.883 4.176 5.083 1.00 90.19 86 MET A O 1
ATOM 687 N N . ALA A 1 87 ? -9.122 4.135 5.038 1.00 88.69 87 ALA A N 1
ATOM 688 C CA . ALA A 1 87 ? -9.221 3.771 3.627 1.00 88.69 87 ALA A CA 1
ATOM 689 C C . ALA A 1 87 ? -8.568 4.831 2.719 1.00 88.69 87 ALA A C 1
ATOM 691 O O . ALA A 1 87 ? -7.750 4.511 1.860 1.00 88.69 87 ALA A O 1
ATOM 692 N N . GLN A 1 88 ? -8.841 6.117 2.959 1.00 90.50 88 GLN A N 1
ATOM 693 C CA . GLN A 1 88 ? -8.204 7.210 2.215 1.00 90.50 88 GLN A CA 1
ATOM 694 C C . GLN A 1 88 ? -6.682 7.239 2.405 1.00 90.50 88 GLN A C 1
ATOM 696 O O . GLN A 1 88 ? -5.939 7.468 1.451 1.00 90.50 88 GLN A O 1
ATOM 701 N N . ASN A 1 89 ? -6.205 6.997 3.626 1.00 92.06 89 ASN A N 1
ATOM 702 C CA . ASN A 1 89 ? -4.775 6.924 3.909 1.00 92.06 89 ASN A CA 1
ATOM 703 C C . ASN A 1 89 ? -4.130 5.693 3.261 1.00 92.06 89 ASN A C 1
ATOM 705 O O . ASN A 1 89 ? -3.032 5.809 2.732 1.00 92.06 89 ASN A O 1
ATOM 709 N N . ALA A 1 90 ? -4.816 4.547 3.241 1.00 90.44 90 ALA A N 1
ATOM 710 C CA . ALA A 1 90 ? -4.333 3.329 2.599 1.00 90.44 90 ALA A CA 1
ATOM 711 C C . ALA A 1 90 ? -4.168 3.530 1.089 1.00 90.44 90 ALA A C 1
ATOM 713 O O . ALA A 1 90 ? -3.155 3.129 0.524 1.00 90.44 90 ALA A O 1
ATOM 714 N N . HIS A 1 91 ? -5.119 4.217 0.453 1.00 89.12 91 HIS A N 1
ATOM 715 C CA . HIS A 1 91 ? -5.021 4.576 -0.960 1.00 89.12 91 HIS A CA 1
ATOM 716 C C . HIS A 1 91 ? -3.827 5.507 -1.243 1.00 89.12 91 HIS A C 1
ATOM 718 O O . HIS A 1 91 ? -3.112 5.316 -2.220 1.00 89.12 91 HIS A O 1
ATOM 724 N N . LYS A 1 92 ? -3.565 6.495 -0.376 1.00 90.62 92 LYS A N 1
ATOM 725 C CA . LYS A 1 92 ? -2.391 7.378 -0.511 1.00 90.62 92 LYS A CA 1
ATOM 726 C C . LYS A 1 92 ? -1.069 6.640 -0.294 1.00 90.62 92 LYS A C 1
ATOM 728 O O . LYS A 1 92 ? -0.109 6.883 -1.014 1.00 90.62 92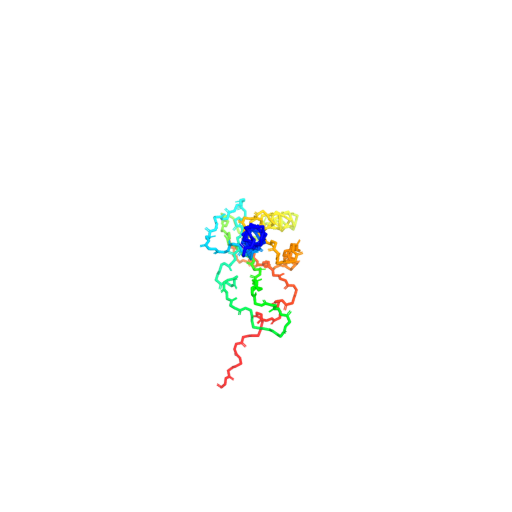 LYS A O 1
ATOM 733 N N . GLU A 1 93 ? -1.001 5.758 0.704 1.00 92.06 93 GLU A N 1
ATOM 734 C CA . GLU A 1 93 ? 0.189 4.932 0.942 1.00 92.06 93 GLU A CA 1
ATOM 735 C C . GLU A 1 93 ? 0.460 3.993 -0.238 1.00 92.06 93 GLU A C 1
ATOM 737 O O . GLU A 1 93 ? 1.615 3.848 -0.620 1.00 92.06 93 GLU A O 1
ATOM 742 N N . MET A 1 94 ? -0.585 3.429 -0.857 1.00 89.88 94 MET A N 1
ATOM 743 C CA . MET A 1 94 ? -0.474 2.653 -2.097 1.00 89.88 94 MET A CA 1
ATOM 744 C C . MET A 1 94 ? 0.151 3.471 -3.230 1.00 89.88 94 MET A C 1
ATOM 746 O O . MET A 1 94 ? 1.094 2.999 -3.852 1.00 89.88 94 MET A O 1
ATOM 750 N N . GLU A 1 95 ? -0.346 4.682 -3.495 1.00 88.31 95 GLU A N 1
ATOM 751 C CA . GLU A 1 95 ? 0.192 5.550 -4.553 1.00 88.31 95 GLU A CA 1
ATOM 752 C C . GLU A 1 95 ? 1.684 5.835 -4.330 1.00 88.31 95 GLU A C 1
ATOM 754 O O . GLU A 1 95 ? 2.504 5.677 -5.232 1.00 88.31 95 GLU A O 1
ATOM 759 N N . ILE A 1 96 ? 2.055 6.168 -3.092 1.00 88.94 96 ILE A N 1
ATOM 760 C CA . ILE A 1 96 ? 3.450 6.401 -2.707 1.00 88.94 96 ILE A CA 1
ATOM 761 C C . ILE A 1 96 ? 4.295 5.130 -2.857 1.00 88.94 96 ILE A C 1
ATOM 763 O O . ILE A 1 96 ? 5.463 5.227 -3.238 1.00 88.94 96 ILE A O 1
ATOM 767 N N . ASP A 1 97 ? 3.752 3.960 -2.512 1.00 88.75 97 ASP A N 1
ATOM 768 C CA . ASP A 1 97 ? 4.465 2.689 -2.630 1.00 88.75 97 ASP A CA 1
ATOM 769 C C . ASP A 1 97 ? 4.678 2.305 -4.096 1.00 88.75 97 ASP A C 1
ATOM 771 O O . ASP A 1 97 ? 5.793 1.946 -4.461 1.00 88.75 97 ASP A O 1
ATOM 775 N N . MET A 1 98 ? 3.657 2.472 -4.941 1.00 85.75 98 MET A N 1
ATOM 776 C CA . MET A 1 98 ? 3.704 2.192 -6.378 1.00 85.75 98 MET A CA 1
ATOM 777 C C . MET A 1 98 ? 4.766 3.030 -7.094 1.00 85.75 98 MET A C 1
ATOM 779 O O . MET A 1 98 ? 5.543 2.492 -7.876 1.00 85.75 98 MET A O 1
ATOM 783 N N . MET A 1 99 ? 4.861 4.322 -6.769 1.00 84.88 99 MET A N 1
ATOM 784 C CA . MET A 1 99 ? 5.856 5.233 -7.351 1.00 84.88 99 MET A CA 1
ATOM 785 C C . MET A 1 99 ? 7.310 4.827 -7.060 1.00 84.88 99 MET A C 1
ATOM 787 O O . MET A 1 99 ? 8.224 5.336 -7.699 1.00 84.88 99 MET A O 1
ATOM 791 N N . GLN A 1 100 ? 7.561 3.924 -6.102 1.00 85.75 100 GLN A N 1
ATOM 792 C CA . GLN A 1 100 ? 8.912 3.399 -5.859 1.00 85.75 100 GLN A CA 1
ATOM 793 C C . GLN A 1 100 ? 9.379 2.426 -6.943 1.00 85.75 100 GLN A C 1
ATOM 795 O O . GLN A 1 100 ? 10.579 2.210 -7.063 1.00 85.75 100 GLN A O 1
ATOM 800 N N . TYR A 1 101 ? 8.444 1.846 -7.694 1.00 81.62 101 TYR A N 1
ATOM 801 C CA . TYR A 1 101 ? 8.702 0.806 -8.687 1.00 81.62 101 TYR A CA 1
ATOM 802 C C . TYR A 1 101 ? 8.693 1.341 -10.122 1.00 81.62 101 TYR A C 1
ATOM 804 O O . TYR A 1 101 ? 8.657 0.539 -11.045 1.00 81.62 101 TYR A O 1
ATOM 812 N N . ASP A 1 102 ? 8.700 2.667 -10.295 1.00 77.62 102 ASP A N 1
ATOM 813 C CA . ASP A 1 102 ? 8.649 3.351 -11.592 1.00 77.62 102 ASP A CA 1
ATOM 814 C C . ASP A 1 102 ? 7.580 2.758 -12.532 1.00 77.62 102 ASP A C 1
ATOM 816 O O . ASP A 1 102 ? 7.886 2.031 -13.474 1.00 77.62 102 ASP A O 1
ATOM 820 N N . PRO A 1 103 ? 6.289 2.960 -12.215 1.00 71.56 103 PRO A N 1
ATOM 821 C CA . PRO A 1 103 ? 5.185 2.204 -12.802 1.00 71.56 103 PRO A CA 1
ATOM 822 C C . PRO A 1 103 ? 4.852 2.616 -14.247 1.00 71.56 103 PRO A C 1
ATOM 824 O O . PRO A 1 103 ? 3.758 2.301 -14.718 1.00 71.56 103 PRO A O 1
ATOM 827 N N . GLU A 1 104 ? 5.729 3.364 -14.917 1.00 69.88 104 GLU A N 1
ATOM 828 C CA . GLU A 1 104 ? 5.573 3.718 -16.324 1.00 69.88 104 GLU A CA 1
ATOM 829 C C . GLU A 1 104 ? 5.713 2.454 -17.185 1.00 69.88 104 GLU A C 1
ATOM 831 O O . GLU A 1 104 ? 6.617 1.633 -17.011 1.00 69.88 104 GLU A O 1
ATOM 836 N N . ASP A 1 105 ? 4.757 2.251 -18.088 1.00 64.12 105 ASP A N 1
ATOM 837 C CA . ASP A 1 105 ? 4.849 1.212 -19.102 1.00 64.12 105 ASP A CA 1
ATOM 838 C C . ASP A 1 105 ? 5.698 1.671 -20.299 1.00 64.12 105 ASP A C 1
ATOM 840 O O . ASP A 1 105 ? 6.146 2.815 -20.396 1.00 64.12 105 ASP A O 1
ATOM 844 N N . LYS A 1 106 ? 5.909 0.757 -21.253 1.00 57.19 106 LYS A N 1
ATOM 845 C CA . LYS A 1 106 ? 6.714 1.003 -22.462 1.00 57.19 106 LYS A CA 1
ATOM 846 C C . LYS A 1 106 ? 6.185 2.160 -23.326 1.00 57.19 106 LYS A C 1
ATOM 848 O O . LYS A 1 106 ? 6.942 2.685 -24.141 1.00 57.19 106 LYS A O 1
ATOM 853 N N . ASP A 1 107 ? 4.919 2.544 -23.158 1.00 57.88 107 ASP A N 1
ATOM 854 C CA . ASP A 1 107 ? 4.260 3.633 -23.879 1.00 57.88 107 ASP A CA 1
ATOM 855 C C . ASP A 1 107 ? 4.245 4.947 -23.067 1.00 57.88 107 ASP A 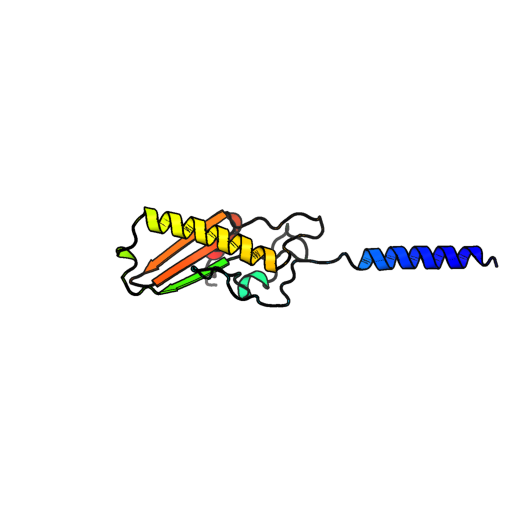C 1
ATOM 857 O O . ASP A 1 107 ? 3.659 5.943 -23.502 1.00 57.88 107 ASP A O 1
ATOM 861 N N . GLY A 1 108 ? 4.909 4.976 -21.903 1.00 58.47 108 GLY A N 1
ATOM 862 C CA . GLY A 1 108 ? 4.942 6.117 -20.989 1.00 58.47 108 GLY A CA 1
ATOM 863 C C . GLY A 1 108 ? 3.612 6.349 -20.271 1.00 58.47 108 GLY A C 1
ATOM 864 O O . GLY 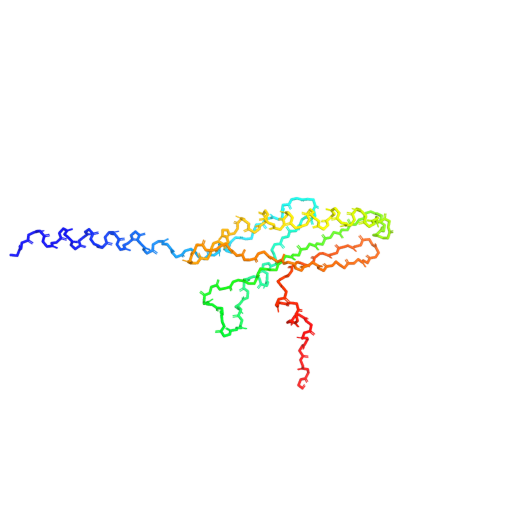A 1 108 ? 3.349 7.459 -19.798 1.00 58.47 108 GLY A O 1
ATOM 865 N N . GLN A 1 109 ? 2.735 5.341 -20.225 1.00 61.25 109 GLN A N 1
ATOM 866 C CA . GLN A 1 109 ? 1.500 5.398 -19.456 1.00 61.25 109 GLN A CA 1
ATOM 867 C C . GLN A 1 109 ? 1.735 4.861 -18.047 1.00 61.25 109 GLN A C 1
ATOM 869 O O . GLN A 1 109 ? 2.369 3.831 -17.835 1.00 61.25 109 GLN A O 1
ATOM 874 N N . PHE A 1 110 ? 1.201 5.572 -17.057 1.00 65.12 110 PHE A N 1
ATOM 875 C CA . PHE A 1 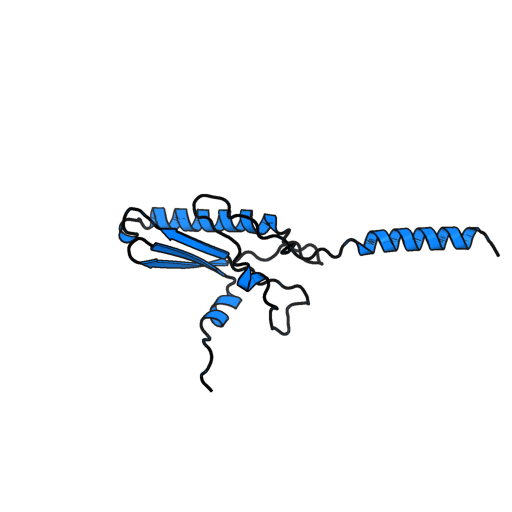110 ? 1.261 5.134 -15.669 1.00 65.12 110 PHE A CA 1
ATOM 876 C C . PHE A 1 110 ? 0.370 3.911 -15.450 1.00 65.12 110 PHE A C 1
ATOM 878 O O . PHE A 1 110 ? -0.785 3.898 -15.890 1.00 65.12 110 PHE A O 1
ATOM 885 N N . ALA A 1 111 ? 0.867 2.927 -14.696 1.00 68.19 111 ALA A N 1
ATOM 886 C CA . ALA A 1 111 ? 0.050 1.812 -14.240 1.00 68.19 111 ALA A CA 1
ATOM 887 C C . ALA A 1 111 ? -1.248 2.296 -13.572 1.00 68.19 111 ALA A C 1
ATOM 889 O O . ALA A 1 111 ? -1.255 3.205 -12.734 1.00 68.19 111 ALA A O 1
ATOM 890 N N . ILE A 1 112 ? -2.361 1.656 -13.936 1.00 71.38 112 ILE A N 1
ATOM 891 C CA . ILE A 1 112 ? -3.673 1.973 -13.374 1.00 71.38 112 ILE A CA 1
ATOM 892 C C . ILE A 1 112 ? -3.688 1.564 -11.901 1.00 71.38 112 ILE A C 1
ATOM 894 O O . ILE A 1 112 ? -3.556 0.384 -11.569 1.00 71.38 112 ILE A O 1
ATOM 898 N N . LEU A 1 113 ? -3.898 2.546 -11.021 1.00 77.06 113 LEU A N 1
ATOM 899 C CA . LEU A 1 113 ? -4.042 2.300 -9.591 1.00 77.06 113 LEU A CA 1
ATOM 900 C C . LEU A 1 113 ? -5.268 1.415 -9.310 1.00 77.06 113 LEU A C 1
ATOM 902 O O . LEU A 1 113 ? -6.352 1.669 -9.847 1.00 77.06 113 LEU A O 1
ATOM 906 N N . PRO A 1 114 ? -5.135 0.421 -8.419 1.00 80.25 114 PRO A N 1
ATOM 907 C CA . PRO A 1 114 ? -6.259 -0.337 -7.891 1.00 80.25 114 PRO A CA 1
ATOM 908 C C . PRO A 1 114 ? -7.384 0.548 -7.353 1.00 80.25 114 PRO A C 1
ATOM 910 O O . PRO A 1 114 ? -7.176 1.394 -6.483 1.00 80.25 114 PRO A O 1
ATOM 913 N N . THR A 1 115 ? -8.600 0.323 -7.845 1.00 79.75 115 THR A N 1
ATOM 914 C CA . THR A 1 115 ? -9.792 1.096 -7.466 1.00 79.75 115 THR A CA 1
ATOM 915 C C . THR A 1 115 ? -10.636 0.397 -6.405 1.00 79.75 115 THR A C 1
ATOM 917 O O . THR A 1 115 ? -11.418 1.050 -5.710 1.00 79.75 115 THR A O 1
ATOM 920 N N . VAL A 1 116 ? -10.483 -0.920 -6.247 1.00 84.50 116 VAL A N 1
ATOM 921 C CA . VAL A 1 116 ? -11.238 -1.718 -5.280 1.00 84.50 116 VAL A CA 1
ATOM 922 C C . VAL A 1 116 ? -10.432 -1.885 -4.016 1.00 84.50 116 VAL A C 1
ATOM 924 O O . VAL A 1 116 ? -9.280 -2.304 -4.054 1.00 84.50 116 VAL A O 1
ATOM 927 N N . MET A 1 117 ? -11.076 -1.643 -2.879 1.00 85.69 117 MET A N 1
ATOM 928 C CA . MET A 1 117 ? -10.507 -1.892 -1.565 1.00 85.69 117 MET A CA 1
ATOM 929 C C . MET A 1 117 ? -11.394 -2.855 -0.786 1.00 85.69 117 MET A C 1
ATOM 931 O O . MET A 1 117 ? -12.557 -2.570 -0.511 1.00 85.69 117 MET A O 1
ATOM 935 N N . THR A 1 118 ? -10.818 -3.986 -0.395 1.00 87.38 118 THR A N 1
ATOM 936 C CA . THR A 1 118 ? -11.438 -4.958 0.505 1.00 87.38 118 THR A CA 1
ATOM 937 C C . THR A 1 118 ? -10.825 -4.834 1.891 1.00 87.38 118 THR A C 1
ATOM 939 O O . THR A 1 118 ? -9.602 -4.850 2.051 1.00 87.38 118 THR A O 1
ATOM 942 N N . ILE A 1 119 ? -11.691 -4.740 2.898 1.00 83.94 119 ILE A N 1
ATOM 943 C CA . ILE A 1 119 ? -11.316 -4.608 4.304 1.00 83.94 119 ILE A CA 1
ATOM 944 C C . ILE A 1 119 ? -11.774 -5.860 5.042 1.00 83.94 119 ILE A C 1
ATOM 946 O O . ILE A 1 119 ? -12.963 -6.171 5.068 1.00 83.94 119 ILE A O 1
ATOM 950 N N . LEU A 1 120 ? -10.836 -6.565 5.665 1.00 86.94 120 LEU A N 1
ATOM 951 C CA . LEU A 1 120 ? -11.117 -7.721 6.508 1.00 86.94 120 LEU A CA 1
ATOM 952 C C . LEU A 1 120 ? -10.817 -7.357 7.958 1.00 86.94 120 LEU A C 1
ATOM 954 O O . LEU A 1 120 ? -9.667 -7.106 8.313 1.00 86.94 120 LEU A O 1
ATOM 958 N N . ALA A 1 121 ? -11.856 -7.333 8.786 1.00 85.31 121 ALA A N 1
ATOM 959 C CA . ALA A 1 121 ? -11.785 -6.995 10.201 1.00 85.31 121 ALA A CA 1
ATOM 960 C C . ALA A 1 121 ? -12.135 -8.218 11.053 1.00 85.31 121 ALA A C 1
ATOM 962 O O . ALA A 1 121 ? -13.211 -8.796 10.898 1.00 85.31 121 ALA A O 1
ATOM 963 N N . PHE A 1 122 ? -11.250 -8.600 11.972 1.00 86.06 122 PHE A N 1
ATOM 964 C CA . PHE A 1 122 ? -11.507 -9.677 12.924 1.00 86.06 122 PHE A CA 1
ATOM 965 C C . PHE A 1 122 ? -10.833 -9.404 14.267 1.00 86.06 122 PHE A C 1
ATOM 967 O O . PHE A 1 122 ? -9.607 -9.333 14.344 1.00 86.06 122 PHE A O 1
ATOM 974 N N . ASP A 1 123 ? -11.631 -9.309 15.332 1.00 89.69 123 ASP A N 1
ATOM 975 C CA . ASP A 1 123 ? -11.170 -9.006 16.692 1.00 89.69 123 ASP A CA 1
ATOM 976 C C . ASP A 1 123 ? -10.244 -7.778 16.720 1.00 89.69 123 ASP A C 1
ATOM 978 O O . ASP A 1 123 ? -10.719 -6.668 16.514 1.00 89.69 123 ASP A O 1
ATOM 982 N N . LYS A 1 124 ? -8.932 -7.956 16.906 1.00 89.81 124 LYS A N 1
ATOM 983 C CA . LYS A 1 124 ? -7.923 -6.881 16.927 1.00 89.81 124 LYS A CA 1
ATOM 984 C C . LYS A 1 124 ? -7.150 -6.718 15.620 1.00 89.81 124 LYS A C 1
ATOM 986 O O . LYS A 1 124 ? -6.184 -5.962 15.560 1.00 89.81 124 LYS A O 1
ATOM 991 N N . LYS A 1 125 ? -7.528 -7.453 14.579 1.00 89.25 125 LYS A N 1
ATOM 992 C CA . LYS A 1 125 ? -6.785 -7.568 13.325 1.00 89.25 125 LYS A CA 1
ATOM 993 C C . LYS A 1 125 ? -7.562 -6.922 12.193 1.00 89.25 125 LYS A C 1
ATOM 995 O O . LYS A 1 125 ? -8.758 -7.167 12.035 1.00 89.25 125 LYS A O 1
ATOM 1000 N N . LEU A 1 126 ? -6.861 -6.140 11.385 1.00 88.00 126 LEU A N 1
ATOM 1001 C CA . LEU A 1 126 ? -7.403 -5.512 10.188 1.00 88.00 126 LEU A CA 1
ATOM 1002 C C . LEU A 1 126 ? -6.464 -5.781 9.020 1.00 88.00 126 LEU A C 1
ATOM 1004 O O . LEU A 1 126 ? -5.260 -5.557 9.130 1.00 88.00 126 LEU A O 1
ATOM 1008 N N . SER A 1 127 ? -7.013 -6.248 7.905 1.00 86.50 127 SER A N 1
ATOM 1009 C CA . SER A 1 127 ? -6.261 -6.448 6.669 1.00 86.50 127 SER A CA 1
ATOM 1010 C C . SER A 1 127 ? -6.905 -5.684 5.525 1.00 86.50 127 SER A C 1
ATOM 1012 O O . SER A 1 127 ? -8.125 -5.712 5.366 1.00 86.50 127 SER A O 1
ATOM 1014 N N . TRP A 1 128 ? -6.074 -5.042 4.717 1.00 86.81 128 TRP A N 1
ATOM 1015 C CA . TRP A 1 128 ? -6.476 -4.295 3.532 1.00 86.81 128 TRP A CA 1
ATOM 1016 C C . TRP A 1 128 ? -5.973 -5.021 2.298 1.00 86.81 128 TRP A C 1
ATOM 1018 O O . TRP A 1 128 ? -4.817 -5.439 2.277 1.00 86.81 128 TRP A O 1
ATOM 1028 N N . HIS A 1 129 ? -6.826 -5.153 1.290 1.00 88.75 129 HIS A N 1
ATOM 1029 C CA . HIS A 1 129 ? -6.464 -5.687 -0.019 1.00 88.75 129 HIS A CA 1
ATOM 1030 C C . HIS A 1 129 ? -6.971 -4.711 -1.073 1.00 88.75 129 HIS A C 1
ATOM 1032 O O . HIS A 1 129 ? -8.177 -4.478 -1.157 1.00 88.75 129 HIS A O 1
ATOM 1038 N N . LEU A 1 130 ? -6.057 -4.111 -1.830 1.00 87.31 130 LEU A N 1
ATOM 1039 C CA . LEU A 1 130 ? -6.377 -3.196 -2.914 1.00 87.31 130 LEU A CA 1
ATOM 1040 C C . LEU A 1 130 ? -6.085 -3.893 -4.241 1.00 87.31 130 LEU A C 1
ATOM 1042 O O . LEU A 1 130 ? -4.974 -4.381 -4.459 1.00 87.31 130 LEU A O 1
ATOM 1046 N N . LEU A 1 131 ? -7.109 -3.972 -5.085 1.00 84.56 131 LEU A N 1
ATOM 1047 C CA . LEU A 1 131 ? -7.125 -4.744 -6.326 1.00 84.56 131 LEU A CA 1
ATOM 1048 C C . LEU A 1 131 ? -7.766 -3.927 -7.454 1.00 84.56 131 LEU A C 1
ATOM 1050 O O . LEU A 1 131 ? -8.601 -3.049 -7.213 1.00 84.56 131 LEU A O 1
ATOM 1054 N N . ARG A 1 132 ? -7.391 -4.223 -8.698 1.00 77.75 132 ARG A N 1
ATOM 1055 C CA . ARG A 1 132 ? -8.126 -3.742 -9.873 1.00 77.75 132 ARG A CA 1
ATOM 1056 C C . ARG A 1 132 ? -9.487 -4.442 -9.929 1.00 77.75 132 ARG A C 1
ATOM 1058 O O . ARG A 1 132 ? -9.611 -5.592 -9.511 1.00 77.75 132 ARG A O 1
ATOM 1065 N N . GLU A 1 133 ? -10.510 -3.750 -10.433 1.00 70.62 133 GLU A N 1
ATOM 1066 C CA . GLU A 1 133 ? -11.879 -4.295 -10.525 1.00 70.62 133 GLU A CA 1
ATOM 1067 C C . GLU A 1 133 ? -11.909 -5.639 -11.267 1.00 70.62 133 GLU A C 1
ATOM 1069 O O . GLU A 1 133 ? -12.564 -6.576 -10.826 1.00 70.62 133 GLU A O 1
ATOM 1074 N N . GLU A 1 134 ? -11.125 -5.756 -12.334 1.00 67.75 134 GLU A N 1
ATOM 1075 C CA . GLU A 1 134 ? -11.039 -6.953 -13.175 1.00 67.75 134 GLU A CA 1
ATOM 1076 C C . GLU A 1 134 ? -10.371 -8.145 -12.473 1.00 67.75 134 GLU A C 1
ATOM 1078 O O . GLU A 1 134 ? -10.735 -9.296 -12.709 1.00 67.75 134 GLU A O 1
ATOM 1083 N N . ASP A 1 135 ? -9.443 -7.890 -11.546 1.00 65.31 135 ASP A N 1
ATOM 1084 C CA . ASP A 1 135 ? -8.774 -8.942 -10.775 1.00 65.31 135 ASP A CA 1
ATOM 1085 C C . ASP A 1 135 ? -9.644 -9.482 -9.628 1.00 65.31 135 ASP A C 1
ATOM 1087 O O . ASP A 1 135 ? -9.337 -10.543 -9.072 1.00 65.31 135 ASP A O 1
ATOM 1091 N N . ARG A 1 136 ? -10.738 -8.794 -9.268 1.00 60.72 136 ARG A N 1
ATOM 1092 C CA . ARG A 1 136 ? -11.620 -9.177 -8.153 1.00 60.72 136 ARG A CA 1
ATOM 1093 C C . ARG A 1 136 ? -12.181 -10.588 -8.332 1.00 60.72 136 ARG A C 1
ATOM 1095 O O . ARG A 1 136 ? -12.136 -11.392 -7.400 1.00 60.72 136 ARG A O 1
ATOM 1102 N N . ASP A 1 137 ? -12.683 -10.896 -9.522 1.00 62.47 137 ASP A N 1
ATOM 1103 C CA . ASP A 1 137 ? -13.378 -12.158 -9.782 1.00 62.47 137 ASP A CA 1
ATOM 1104 C C . ASP A 1 137 ? -12.398 -13.337 -9.879 1.00 62.47 137 ASP A C 1
ATOM 1106 O O . ASP A 1 137 ? -12.721 -14.453 -9.457 1.00 62.47 137 ASP A O 1
ATOM 1110 N N . SER A 1 138 ? -11.161 -13.077 -10.320 1.00 58.75 138 SER A N 1
ATOM 1111 C CA . SER A 1 138 ? -10.104 -14.090 -10.435 1.00 58.75 138 SER A CA 1
ATOM 1112 C C . SER A 1 138 ? -9.743 -14.730 -9.085 1.00 58.75 138 SER A C 1
ATOM 1114 O O . SER A 1 138 ? -9.552 -15.945 -9.003 1.00 58.75 138 SER A O 1
ATOM 1116 N N . LEU A 1 139 ? -9.753 -13.949 -7.998 1.00 52.06 139 LEU A N 1
ATOM 1117 C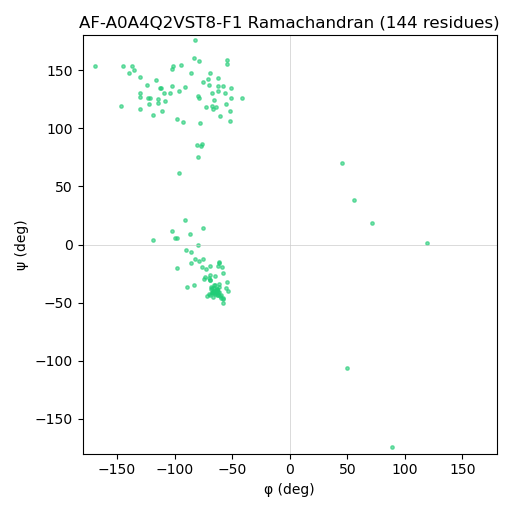 CA . LEU A 1 139 ? -9.438 -14.416 -6.641 1.00 52.06 139 LEU A CA 1
ATOM 1118 C C . LEU A 1 139 ? -10.575 -15.219 -5.993 1.00 52.06 139 LEU A C 1
ATOM 1120 O O . LEU A 1 139 ? -10.335 -15.981 -5.057 1.00 52.06 139 LEU A O 1
ATOM 1124 N N . THR A 1 140 ? -11.808 -15.081 -6.488 1.00 51.22 140 THR A N 1
ATOM 1125 C CA . THR A 1 140 ? -12.959 -15.871 -6.013 1.00 51.22 140 THR A CA 1
ATOM 1126 C C . THR A 1 140 ? -13.088 -17.217 -6.725 1.00 51.22 140 THR A C 1
ATOM 1128 O O . THR A 1 140 ? -13.743 -18.132 -6.218 1.00 51.22 140 THR A O 1
ATOM 1131 N N . SER A 1 141 ? -12.407 -17.380 -7.863 1.00 48.22 141 SER A N 1
ATOM 1132 C CA . SER A 1 141 ? -12.290 -18.655 -8.562 1.00 48.22 141 SER A CA 1
ATOM 1133 C C . SER A 1 141 ? -11.219 -19.536 -7.908 1.00 48.22 141 SER A C 1
ATOM 1135 O O . SER A 1 141 ? -10.104 -19.699 -8.394 1.00 48.22 141 SER A O 1
ATOM 1137 N N . GLY A 1 142 ? -11.556 -20.116 -6.753 1.00 43.56 142 GLY A N 1
ATOM 1138 C CA . GLY A 1 142 ? -10.774 -21.215 -6.184 1.00 43.56 142 GLY A CA 1
ATOM 1139 C C . GLY A 1 142 ? -10.624 -22.367 -7.193 1.00 43.56 142 GLY A C 1
ATOM 1140 O O . GLY A 1 142 ? -11.433 -22.480 -8.122 1.00 43.56 142 GLY A O 1
ATOM 1141 N N . PRO A 1 143 ? -9.608 -23.238 -7.036 1.00 41.12 143 PRO A N 1
ATOM 1142 C CA . PRO A 1 143 ? -9.376 -24.331 -7.969 1.00 41.12 143 PRO A CA 1
ATOM 1143 C C . PRO A 1 143 ? -10.650 -25.167 -8.075 1.00 41.12 143 PRO A C 1
ATOM 1145 O O . PRO A 1 143 ? -11.141 -25.699 -7.077 1.00 41.12 143 PRO A O 1
ATOM 1148 N N . LYS A 1 144 ? -11.203 -25.275 -9.288 1.00 41.69 144 LYS A N 1
ATOM 1149 C CA . LYS A 1 144 ? -12.220 -26.287 -9.564 1.00 41.69 144 LYS A CA 1
ATOM 1150 C C . LYS A 1 144 ? -11.559 -27.631 -9.302 1.00 41.69 144 LYS A C 1
ATOM 1152 O O . LYS A 1 144 ? -10.642 -28.009 -10.026 1.00 41.69 144 LYS A O 1
ATOM 1157 N N . ALA A 1 145 ? -11.994 -28.298 -8.237 1.00 40.81 145 ALA A N 1
ATOM 1158 C CA . ALA A 1 145 ? -11.636 -29.679 -7.972 1.00 40.81 145 ALA A CA 1
ATOM 1159 C C . ALA A 1 145 ? -11.940 -30.495 -9.238 1.00 40.81 145 ALA A C 1
ATOM 1161 O O . ALA A 1 145 ? -13.092 -30.542 -9.679 1.00 40.81 145 ALA A O 1
ATOM 1162 N N . GLN A 1 146 ? -10.884 -31.031 -9.852 1.00 38.66 146 GLN A N 1
ATOM 1163 C CA . GLN A 1 146 ? -10.980 -32.134 -10.803 1.00 38.66 146 GLN A CA 1
ATOM 1164 C C . GLN A 1 146 ? -11.244 -33.430 -10.045 1.00 38.66 146 GLN A C 1
ATOM 1166 O O . GLN A 1 146 ? -10.671 -33.588 -8.941 1.00 38.66 146 GLN A O 1
#

Nearest PDB structures (foldseek):
  8fwm-assembly1_AS  TM=4.422E-01  e=4.429E+00  Agrobacterium phage Milano
  6zy5-assembly1_B  TM=3.855E-01  e=3.216E+00  Homo sapiens
  5a4r-assembly1_A-2  TM=2.894E-01  e=1.807E+00  Mus musculus
  2xy2-assembly1_A  TM=2.342E-01  e=9.553E+00  Homo sapiens